Protein AF-A0A7C4REV4-F1 (afdb_monomer_lite)

Sequence (69 aa):
MSGPTLGVPDGVCNMRDIGYMCSKFGTTPSSPNWNPNCDITGPTPKTPDNIVNMRDIGEACRNFGKTDP

Secondary structure (DSSP, 8-state):
---SSTTS--SB--HHHHHHHHTTTT--TTSTT--GGG----SSTT---SS--HHHHHHHHHTTTPBP-

Structure (mmCIF, N/CA/C/O backbone):
data_AF-A0A7C4REV4-F1
#
_entry.id   AF-A0A7C4REV4-F1
#
loop_
_atom_site.group_PDB
_atom_site.id
_atom_site.type_symbol
_atom_site.label_atom_id
_atom_site.label_alt_id
_atom_site.label_comp_id
_atom_site.label_asym_id
_atom_site.label_entity_id
_atom_site.label_seq_id
_atom_site.pdbx_PDB_ins_code
_atom_site.Cartn_x
_atom_site.Cartn_y
_atom_site.Cartn_z
_atom_site.occupancy
_atom_site.B_iso_or_equiv
_atom_site.auth_seq_id
_atom_site.auth_comp_id
_atom_site.auth_asym_id
_atom_site.auth_atom_id
_atom_site.pdbx_PDB_model_num
ATOM 1 N N . MET A 1 1 ? -4.349 -7.111 3.576 1.00 53.75 1 MET A N 1
ATOM 2 C CA . MET A 1 1 ? -4.308 -7.229 5.046 1.00 53.75 1 MET A CA 1
ATOM 3 C C . MET A 1 1 ? -3.747 -8.606 5.413 1.00 53.75 1 MET A C 1
ATOM 5 O O . MET A 1 1 ? -4.020 -9.545 4.675 1.00 53.75 1 MET A O 1
ATOM 9 N N . SER A 1 2 ? -2.874 -8.728 6.413 1.00 49.59 2 SER A N 1
ATOM 10 C CA . SER A 1 2 ? -2.166 -9.949 6.807 1.00 49.59 2 SER A CA 1
ATOM 11 C C . SER A 1 2 ? -2.250 -10.175 8.317 1.00 49.59 2 SER A C 1
ATOM 13 O O . SER A 1 2 ? -1.586 -9.497 9.100 1.00 49.59 2 SER A O 1
ATOM 15 N N . GLY A 1 3 ? -3.013 -11.187 8.691 1.00 53.66 3 GLY A N 1
ATOM 16 C CA . GLY A 1 3 ? -3.188 -11.688 10.035 1.00 53.66 3 GLY A CA 1
ATOM 17 C C . GLY A 1 3 ? -2.116 -12.666 10.497 1.00 53.66 3 GLY A C 1
ATOM 18 O O . GLY A 1 3 ? -0.957 -12.546 10.092 1.00 53.66 3 GLY A O 1
ATOM 19 N N . PRO A 1 4 ? -2.462 -13.668 11.335 1.00 49.56 4 PRO A N 1
ATOM 20 C CA . PRO A 1 4 ? -1.510 -14.703 11.755 1.00 49.56 4 PRO A CA 1
ATOM 21 C C . PRO A 1 4 ? -0.969 -15.524 10.572 1.00 49.56 4 PRO A C 1
ATOM 23 O O . PRO A 1 4 ? 0.076 -16.159 10.689 1.00 49.56 4 PRO A O 1
ATOM 26 N N . THR A 1 5 ? -1.640 -15.472 9.420 1.00 53.69 5 THR A N 1
ATOM 27 C CA . THR A 1 5 ? -1.164 -16.013 8.147 1.00 53.69 5 THR A CA 1
ATOM 28 C C . T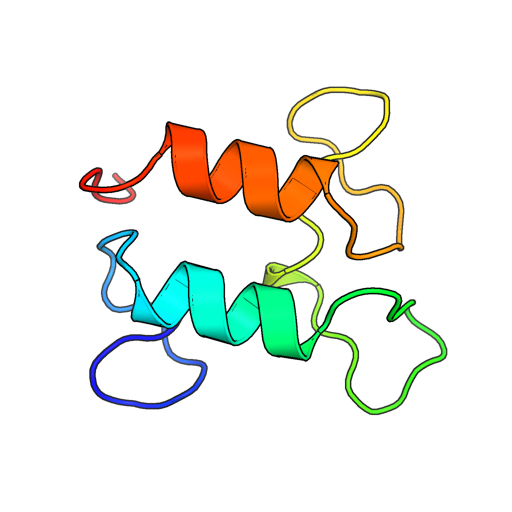HR A 1 5 ? -0.783 -14.871 7.203 1.00 53.69 5 THR A C 1
ATOM 30 O O . THR A 1 5 ? -1.577 -13.967 6.936 1.00 53.69 5 THR A O 1
ATOM 33 N N . LEU A 1 6 ? 0.444 -14.918 6.675 1.00 53.66 6 LEU A N 1
ATOM 34 C CA . LEU A 1 6 ? 0.968 -13.907 5.758 1.00 5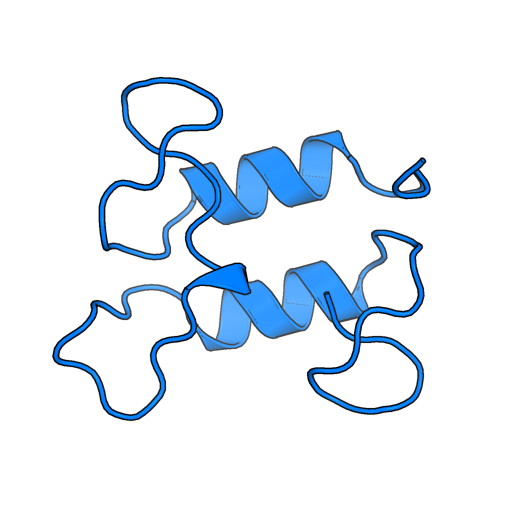3.66 6 LEU A CA 1
ATOM 35 C C . LEU A 1 6 ? 0.080 -13.806 4.507 1.00 53.66 6 LEU A C 1
ATOM 37 O O . LEU A 1 6 ? -0.092 -14.781 3.782 1.00 53.66 6 LEU A O 1
ATOM 41 N N . GLY A 1 7 ? -0.464 -12.615 4.252 1.00 55.66 7 GLY A N 1
ATOM 42 C CA . GLY A 1 7 ? -1.324 -12.339 3.097 1.00 55.66 7 GLY A CA 1
ATOM 43 C C . GLY A 1 7 ? -2.813 -12.664 3.273 1.00 55.66 7 GLY A C 1
ATOM 44 O O . GLY A 1 7 ? -3.564 -12.452 2.324 1.00 55.66 7 GLY A O 1
ATOM 45 N N . VAL A 1 8 ? -3.254 -13.132 4.447 1.00 59.19 8 VAL A N 1
ATOM 46 C CA . VAL A 1 8 ? -4.678 -13.371 4.749 1.00 59.19 8 VAL A CA 1
ATOM 47 C C . VAL A 1 8 ? -5.210 -12.255 5.651 1.00 59.19 8 VAL A C 1
ATOM 49 O O . VAL A 1 8 ? -4.663 -12.095 6.736 1.00 59.19 8 VAL A O 1
ATOM 52 N N . PRO A 1 9 ? -6.256 -11.503 5.273 1.00 61.62 9 PRO A N 1
ATOM 53 C CA . PRO A 1 9 ? -6.861 -10.493 6.144 1.00 61.62 9 PRO A CA 1
ATOM 54 C C . PRO A 1 9 ? -7.340 -11.097 7.475 1.00 61.62 9 PRO A C 1
ATOM 56 O O . PRO A 1 9 ? -8.156 -12.012 7.463 1.00 61.62 9 PRO A O 1
ATOM 59 N N . ASP A 1 10 ? -6.865 -10.595 8.621 1.00 59.09 10 ASP A N 1
ATOM 60 C CA . ASP A 1 10 ? -7.444 -10.887 9.952 1.00 59.09 10 ASP A CA 1
ATOM 61 C C . ASP A 1 10 ? -8.586 -9.936 10.325 1.00 59.09 10 ASP A C 1
ATOM 63 O O . ASP A 1 10 ? -9.126 -10.013 11.427 1.00 59.09 10 ASP A O 1
ATOM 67 N N . GLY A 1 11 ? -8.951 -9.031 9.415 1.00 63.16 11 GLY A N 1
ATOM 68 C CA . GLY A 1 11 ? -9.995 -8.044 9.645 1.00 63.16 11 GLY A CA 1
ATOM 69 C C . GLY A 1 11 ? -9.585 -6.927 10.602 1.00 63.16 11 GLY A C 1
ATOM 70 O O . GLY A 1 11 ? -10.446 -6.124 10.932 1.00 63.16 11 GLY A O 1
ATOM 71 N N . VAL A 1 12 ? -8.314 -6.831 11.025 1.00 70.69 12 VAL A N 1
ATOM 72 C CA . VAL A 1 12 ? -7.802 -5.745 11.877 1.00 70.69 12 VAL A CA 1
ATOM 73 C C . VAL A 1 12 ? -6.579 -5.125 11.223 1.00 70.69 12 VAL A C 1
ATOM 75 O O . VAL A 1 12 ? -5.537 -5.764 11.139 1.00 70.69 12 VAL A O 1
ATOM 78 N N . CYS A 1 13 ? -6.645 -3.844 10.864 1.00 74.81 13 CYS A N 1
ATOM 79 C CA . CYS A 1 13 ? -5.460 -3.156 10.364 1.00 74.81 13 CYS A CA 1
ATOM 80 C C . CYS A 1 13 ? -4.438 -2.962 11.497 1.00 74.81 13 CYS A C 1
ATOM 82 O O . CYS A 1 13 ? -4.632 -2.154 12.405 1.00 74.81 13 CYS A O 1
ATOM 84 N N . ASN A 1 14 ? -3.342 -3.708 11.461 1.00 81.50 14 ASN A N 1
ATOM 85 C CA . ASN A 1 14 ? -2.274 -3.685 12.447 1.00 81.50 14 ASN A CA 1
ATOM 86 C C . ASN A 1 14 ? 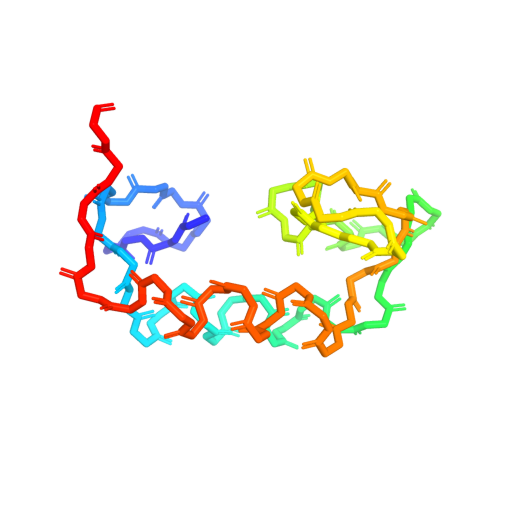-0.889 -3.554 11.785 1.00 81.50 14 ASN A C 1
ATOM 88 O O . ASN A 1 14 ? -0.747 -3.330 10.582 1.00 81.50 14 ASN A O 1
ATOM 92 N N . MET A 1 15 ? 0.182 -3.640 12.585 1.00 83.88 15 MET A N 1
ATOM 93 C CA . MET A 1 15 ? 1.538 -3.413 12.070 1.00 83.88 15 MET A CA 1
ATOM 94 C C . MET A 1 15 ? 1.997 -4.491 11.085 1.00 83.88 15 MET A C 1
ATOM 96 O O . MET A 1 15 ? 2.898 -4.226 10.290 1.00 83.88 15 MET A O 1
ATOM 100 N N . ARG A 1 16 ? 1.388 -5.683 11.101 1.00 84.31 16 ARG A N 1
ATOM 101 C CA . ARG A 1 16 ? 1.659 -6.724 10.104 1.00 84.31 16 ARG A CA 1
ATOM 102 C C . ARG A 1 16 ? 1.121 -6.317 8.740 1.00 84.31 16 ARG A C 1
ATOM 104 O O . ARG A 1 16 ? 1.840 -6.480 7.763 1.00 84.31 16 ARG A O 1
ATOM 111 N N . ASP A 1 17 ? -0.066 -5.717 8.679 1.00 82.88 17 ASP A N 1
ATOM 112 C CA . ASP A 1 17 ? -0.647 -5.189 7.439 1.00 82.88 17 ASP A CA 1
ATOM 113 C C . ASP A 1 17 ? 0.222 -4.105 6.829 1.00 82.88 17 ASP A C 1
ATOM 115 O O . ASP A 1 17 ? 0.566 -4.169 5.649 1.00 82.88 17 ASP A O 1
ATOM 119 N N . ILE A 1 18 ? 0.625 -3.141 7.658 1.00 87.50 18 ILE A N 1
ATOM 120 C CA . ILE A 1 18 ? 1.505 -2.054 7.235 1.00 87.50 18 ILE A CA 1
ATOM 121 C C . ILE A 1 18 ? 2.843 -2.633 6.765 1.00 87.50 18 ILE A C 1
ATOM 123 O O . ILE A 1 18 ? 3.313 -2.287 5.686 1.00 87.50 18 ILE A O 1
ATOM 127 N N . GLY A 1 19 ? 3.433 -3.568 7.518 1.00 89.56 19 GLY A N 1
ATOM 128 C CA . GLY A 1 19 ? 4.668 -4.250 7.123 1.00 89.56 19 GLY A CA 1
ATOM 129 C C . GLY A 1 19 ? 4.536 -5.015 5.802 1.00 89.56 19 GLY A C 1
ATOM 130 O O . GLY A 1 19 ? 5.429 -4.952 4.955 1.00 89.56 19 GLY A O 1
ATOM 131 N N . TYR A 1 20 ? 3.405 -5.687 5.584 1.00 89.19 20 TYR A N 1
ATOM 132 C CA . TYR A 1 20 ? 3.107 -6.376 4.334 1.00 89.19 20 TYR A CA 1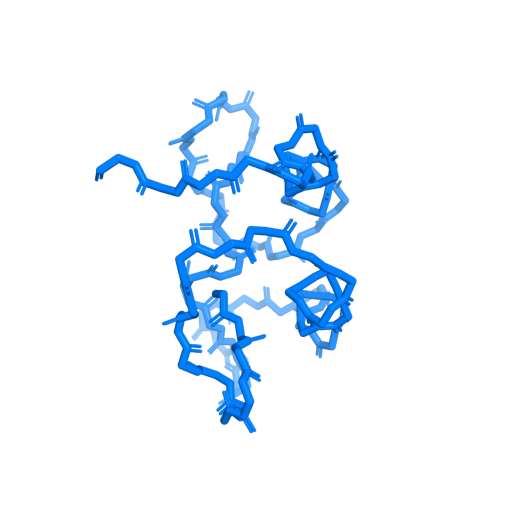
ATOM 133 C C . TYR A 1 20 ? 2.998 -5.392 3.166 1.00 89.19 20 TYR A C 1
ATOM 135 O O . TYR A 1 20 ? 3.621 -5.622 2.133 1.00 89.19 20 TYR A O 1
ATOM 143 N N . MET A 1 21 ? 2.298 -4.266 3.329 1.00 92.25 21 MET A N 1
ATOM 144 C CA . MET A 1 21 ? 2.222 -3.219 2.301 1.00 92.25 21 MET A CA 1
ATOM 145 C C . MET A 1 21 ? 3.593 -2.609 2.006 1.00 92.25 21 MET A C 1
ATOM 147 O O . MET A 1 21 ? 3.958 -2.464 0.841 1.00 92.25 21 MET A O 1
ATOM 151 N N . CYS A 1 22 ? 4.405 -2.352 3.034 1.00 92.31 22 CYS A N 1
ATOM 152 C CA . CYS A 1 22 ? 5.787 -1.903 2.866 1.00 92.31 22 CYS A CA 1
ATOM 153 C C . CYS A 1 22 ? 6.627 -2.903 2.055 1.00 92.31 22 CYS A C 1
ATOM 155 O O . CYS A 1 22 ? 7.440 -2.488 1.235 1.00 92.31 22 CYS A O 1
ATOM 157 N N . SER A 1 23 ? 6.399 -4.215 2.207 1.00 93.88 23 SER A N 1
ATOM 158 C CA . SER A 1 23 ? 7.079 -5.238 1.391 1.00 93.88 23 SER A CA 1
ATOM 159 C C . SER A 1 23 ? 6.715 -5.186 -0.100 1.00 93.88 23 SER A C 1
ATOM 161 O O . SER A 1 23 ? 7.409 -5.778 -0.928 1.00 93.88 23 SER A O 1
ATOM 163 N N . LYS A 1 24 ? 5.620 -4.495 -0.444 1.00 94.25 24 LYS A N 1
ATOM 164 C CA . LYS A 1 24 ? 5.111 -4.303 -1.808 1.00 94.25 24 LYS A CA 1
ATOM 165 C C . LYS A 1 24 ? 5.363 -2.896 -2.347 1.00 94.25 24 LYS A C 1
ATOM 167 O O . LYS A 1 24 ? 4.924 -2.596 -3.453 1.00 94.25 24 LYS A O 1
ATOM 172 N N . PHE A 1 25 ? 6.065 -2.045 -1.605 1.00 95.69 25 PHE A N 1
ATOM 173 C CA . PHE A 1 25 ? 6.325 -0.668 -2.005 1.00 95.69 25 PHE A CA 1
ATOM 174 C C . PHE A 1 25 ? 7.020 -0.581 -3.374 1.00 95.69 25 PHE A C 1
ATOM 176 O O . PHE A 1 25 ? 7.989 -1.291 -3.639 1.00 95.69 25 PHE A O 1
ATOM 183 N N . GLY A 1 26 ? 6.521 0.300 -4.240 1.00 95.69 26 GLY A N 1
ATOM 184 C CA . GLY A 1 26 ? 7.027 0.530 -5.593 1.00 95.69 26 GLY A CA 1
ATOM 185 C C . GLY A 1 26 ? 6.619 -0.526 -6.624 1.00 95.69 26 GLY A C 1
ATOM 186 O O . GLY A 1 26 ? 7.035 -0.425 -7.776 1.00 95.69 26 GLY A O 1
ATOM 187 N N . THR A 1 27 ? 5.825 -1.532 -6.245 1.00 97.69 27 THR A N 1
ATOM 188 C CA . THR A 1 27 ? 5.341 -2.551 -7.188 1.00 97.69 27 THR A CA 1
ATOM 189 C C . THR A 1 27 ? 4.143 -2.050 -7.995 1.00 97.69 27 THR A C 1
ATOM 191 O O . THR A 1 27 ? 3.330 -1.261 -7.512 1.00 97.69 27 THR A O 1
ATOM 194 N N . THR A 1 28 ? 4.025 -2.551 -9.221 1.00 97.31 28 THR A N 1
ATOM 195 C CA . THR A 1 28 ? 2.951 -2.262 -10.191 1.00 97.31 28 THR A CA 1
ATOM 196 C C . THR A 1 28 ? 2.406 -3.574 -10.772 1.00 97.31 28 THR A C 1
ATOM 198 O O . THR A 1 28 ? 3.070 -4.595 -10.603 1.00 97.31 28 THR A O 1
ATOM 201 N N . PRO A 1 29 ? 1.281 -3.607 -11.515 1.00 97.00 29 PRO A N 1
ATOM 202 C CA . PRO A 1 29 ? 0.731 -4.845 -12.089 1.00 97.00 29 PRO A CA 1
ATOM 203 C C . PRO A 1 29 ? 1.693 -5.686 -12.946 1.00 97.00 29 PRO A C 1
ATOM 205 O O . PRO A 1 29 ? 1.463 -6.877 -13.132 1.00 97.00 29 PRO A O 1
ATOM 208 N N . SER A 1 30 ? 2.775 -5.101 -13.469 1.00 97.06 30 SER A N 1
ATOM 209 C CA . SER A 1 30 ? 3.825 -5.836 -14.189 1.00 97.06 30 SER A CA 1
ATOM 210 C C . SER A 1 30 ? 4.860 -6.501 -13.272 1.00 97.06 30 SER A C 1
ATOM 212 O O . SER A 1 30 ? 5.668 -7.308 -13.730 1.00 97.06 30 SER A O 1
ATOM 214 N N . SER A 1 31 ? 4.857 -6.171 -11.981 1.00 96.81 31 SER A N 1
ATOM 215 C CA . SER A 1 31 ? 5.758 -6.734 -10.980 1.00 96.81 31 SER A CA 1
ATOM 216 C C . SER A 1 31 ? 5.216 -8.084 -10.496 1.00 96.81 31 SER A C 1
ATOM 218 O O . SER A 1 31 ? 4.070 -8.159 -10.053 1.00 96.81 31 SER A O 1
ATOM 220 N N . PRO A 1 32 ? 6.024 -9.159 -10.486 1.00 95.12 32 PRO A N 1
ATOM 221 C CA . PRO A 1 32 ? 5.555 -10.505 -10.133 1.00 95.12 32 PRO A CA 1
ATOM 222 C C . PRO A 1 32 ? 5.113 -10.634 -8.669 1.00 95.12 32 PRO A C 1
ATOM 224 O O . PRO A 1 32 ? 4.418 -11.574 -8.299 1.00 95.12 32 PRO A O 1
ATOM 227 N N . ASN A 1 33 ? 5.540 -9.704 -7.819 1.00 92.6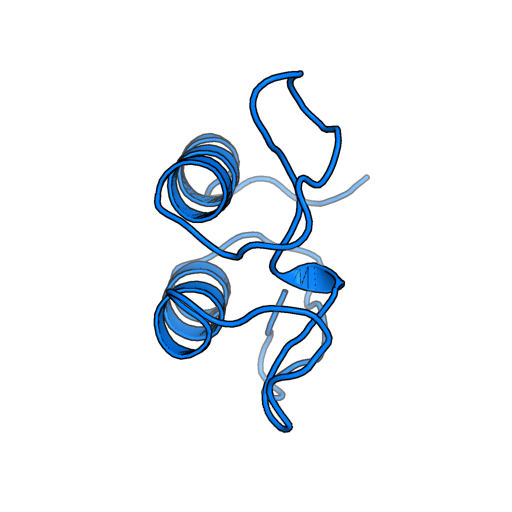2 33 ASN A N 1
ATOM 228 C CA . ASN A 1 33 ? 5.195 -9.645 -6.409 1.00 92.62 33 ASN A CA 1
ATOM 229 C C . ASN A 1 33 ? 4.115 -8.599 -6.099 1.00 92.62 33 ASN A C 1
ATOM 231 O O . ASN A 1 33 ? 3.831 -8.426 -4.912 1.00 92.62 33 ASN A O 1
ATOM 235 N N . TRP A 1 34 ? 3.541 -7.916 -7.096 1.00 94.50 34 TRP A N 1
ATOM 236 C CA . TRP A 1 34 ? 2.469 -6.945 -6.882 1.00 94.50 34 TRP A CA 1
ATOM 237 C C . TRP A 1 34 ? 1.239 -7.605 -6.272 1.00 94.50 34 TRP A C 1
ATOM 239 O O . TRP A 1 34 ? 0.926 -8.765 -6.546 1.00 94.50 34 TRP A O 1
ATOM 249 N N . ASN A 1 35 ? 0.555 -6.860 -5.411 1.00 92.44 35 ASN A N 1
ATOM 250 C CA . ASN A 1 35 ? -0.690 -7.300 -4.811 1.00 92.44 35 ASN A CA 1
ATOM 251 C C . ASN A 1 35 ? -1.715 -6.163 -4.918 1.00 92.44 35 ASN A C 1
ATOM 253 O O . ASN A 1 35 ? -1.483 -5.119 -4.306 1.00 92.44 35 ASN A O 1
ATOM 257 N N . PRO A 1 36 ? -2.849 -6.360 -5.619 1.00 91.75 36 PRO A N 1
ATOM 258 C CA . PRO A 1 36 ? -3.902 -5.347 -5.716 1.00 91.75 36 PRO A CA 1
ATOM 259 C C . PRO A 1 36 ? -4.466 -4.955 -4.347 1.00 91.75 36 PRO A C 1
ATOM 261 O O . PRO A 1 36 ? -4.899 -3.831 -4.158 1.00 91.75 36 PRO A O 1
ATOM 264 N N . ASN A 1 37 ? -4.399 -5.839 -3.348 1.00 89.12 37 ASN A N 1
ATOM 265 C CA . ASN A 1 37 ? -4.849 -5.528 -1.988 1.00 89.12 37 ASN A CA 1
ATOM 266 C C . ASN A 1 37 ? -3.908 -4.572 -1.231 1.00 89.12 37 ASN A C 1
ATOM 268 O O . ASN A 1 37 ? -4.189 -4.226 -0.083 1.00 89.12 37 ASN A O 1
ATOM 272 N N . CYS A 1 38 ? -2.760 -4.213 -1.814 1.00 91.25 38 CYS A N 1
ATOM 273 C CA . CYS A 1 38 ? -1.838 -3.210 -1.280 1.00 91.25 38 CYS A CA 1
ATOM 274 C C . CYS A 1 38 ? -1.918 -1.872 -2.026 1.00 91.25 38 CYS A C 1
ATOM 276 O O . CYS A 1 38 ? -1.324 -0.910 -1.553 1.00 91.25 38 CYS A O 1
ATOM 278 N N . ASP A 1 39 ? -2.617 -1.824 -3.158 1.00 94.06 39 ASP A N 1
ATOM 279 C CA . ASP A 1 39 ? -2.888 -0.630 -3.958 1.00 94.06 39 ASP A CA 1
ATOM 280 C C . ASP A 1 39 ? -4.347 -0.239 -3.699 1.00 94.06 39 ASP A C 1
ATOM 282 O O . ASP A 1 39 ? -5.273 -0.733 -4.337 1.00 94.06 39 ASP A O 1
ATOM 286 N N . ILE A 1 40 ? -4.557 0.525 -2.631 1.00 92.31 40 ILE A N 1
ATOM 287 C CA . ILE A 1 40 ? -5.879 0.782 -2.039 1.00 92.31 40 ILE A CA 1
ATOM 288 C C . ILE A 1 40 ? -6.336 2.225 -2.253 1.00 92.31 40 ILE A C 1
ATOM 290 O O . ILE A 1 40 ? -7.490 2.567 -1.981 1.00 92.31 40 ILE A O 1
ATOM 294 N N . THR A 1 41 ? -5.437 3.101 -2.694 1.00 95.12 41 THR A N 1
ATOM 295 C CA . THR A 1 41 ? -5.730 4.509 -2.933 1.00 95.12 41 THR A CA 1
ATOM 296 C C . THR A 1 41 ? -4.779 5.091 -3.976 1.00 95.12 41 THR A C 1
ATOM 298 O O . THR A 1 41 ? -3.846 4.449 -4.430 1.00 95.12 41 THR A O 1
ATOM 301 N N . GLY A 1 42 ? -5.008 6.340 -4.351 1.00 94.12 42 GLY A N 1
ATOM 302 C CA . GLY A 1 42 ? -4.272 6.997 -5.417 1.00 94.12 42 GLY A CA 1
ATOM 303 C C . GLY A 1 42 ? -4.422 8.509 -5.323 1.00 94.12 42 GLY A C 1
ATOM 304 O O . GLY A 1 42 ? -4.698 9.043 -4.241 1.00 94.12 42 GLY A O 1
ATOM 305 N N . PRO A 1 43 ? -4.266 9.246 -6.437 1.00 94.50 43 PRO A N 1
ATOM 306 C CA . PRO A 1 43 ? -4.577 10.674 -6.488 1.00 94.50 43 PRO A CA 1
ATOM 307 C C . PRO A 1 43 ? -6.032 10.961 -6.102 1.00 94.50 43 PRO A C 1
ATOM 309 O O . PRO A 1 43 ? -6.320 11.975 -5.467 1.00 94.50 43 PRO A O 1
ATOM 312 N N . THR A 1 44 ? -6.939 10.048 -6.453 1.00 93.81 44 THR A N 1
ATOM 313 C CA . THR A 1 44 ? -8.321 10.048 -5.980 1.00 93.81 44 THR A CA 1
ATOM 314 C C . THR A 1 44 ? -8.418 9.137 -4.751 1.00 93.81 44 THR A C 1
ATOM 316 O O . THR A 1 44 ? -8.069 7.959 -4.844 1.00 93.81 44 THR A O 1
ATOM 319 N N . PRO A 1 45 ? -8.878 9.640 -3.589 1.00 88.94 45 PRO A N 1
ATOM 320 C CA . PRO A 1 45 ? -8.992 8.827 -2.383 1.00 88.94 45 PRO A CA 1
ATOM 321 C C . PRO A 1 45 ? -9.812 7.557 -2.615 1.00 88.94 45 PRO A C 1
ATOM 323 O O . PRO A 1 45 ? -10.852 7.605 -3.274 1.00 88.94 45 PRO A O 1
ATOM 326 N N . LYS A 1 46 ? -9.358 6.437 -2.040 1.00 87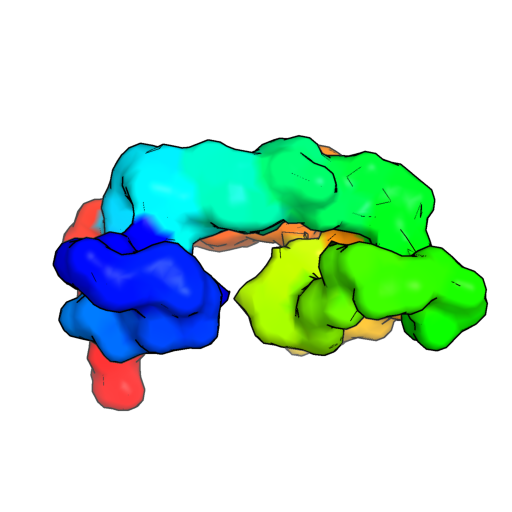.94 46 LYS A N 1
ATOM 327 C CA . LYS A 1 46 ? -10.000 5.112 -2.153 1.00 87.94 46 LYS A CA 1
ATOM 328 C C . LYS A 1 46 ? -10.089 4.573 -3.587 1.00 87.94 46 LYS A C 1
ATOM 330 O O . LYS A 1 46 ? -10.882 3.676 -3.857 1.00 87.94 46 LYS A O 1
ATOM 335 N N . THR A 1 47 ? -9.317 5.145 -4.509 1.00 94.56 47 THR A N 1
ATOM 336 C CA . THR A 1 47 ? -9.222 4.690 -5.897 1.00 94.56 47 THR A CA 1
ATOM 337 C C . THR A 1 47 ? -7.777 4.276 -6.172 1.00 94.56 47 THR A C 1
ATOM 339 O O . THR A 1 47 ? -6.922 5.159 -6.165 1.00 94.56 47 THR A O 1
ATOM 342 N N . PRO A 1 48 ? -7.499 2.980 -6.393 1.00 94.88 48 PRO A N 1
ATOM 343 C CA . PRO A 1 48 ? -6.163 2.468 -6.716 1.00 94.88 48 PRO A CA 1
ATOM 344 C C . PRO A 1 48 ? -5.539 3.157 -7.939 1.00 94.88 48 PRO A C 1
ATOM 346 O O . PRO A 1 48 ? -6.257 3.473 -8.896 1.00 94.88 48 PRO A O 1
ATOM 349 N N . ASP A 1 49 ? -4.221 3.378 -7.932 1.00 96.06 49 ASP A N 1
ATOM 350 C CA . ASP A 1 49 ? -3.480 4.026 -9.032 1.00 96.06 49 ASP A CA 1
ATOM 351 C C . ASP A 1 49 ? -2.477 3.106 -9.752 1.00 96.06 49 ASP A C 1
ATOM 353 O O . ASP A 1 49 ? -1.700 3.571 -10.592 1.00 96.06 49 ASP A O 1
ATOM 357 N N . ASN A 1 50 ? -2.557 1.791 -9.515 1.00 97.00 50 ASN A N 1
ATOM 358 C CA . ASN A 1 50 ? -1.673 0.752 -10.055 1.00 97.00 50 ASN A CA 1
ATOM 359 C C . ASN A 1 50 ? -0.222 0.850 -9.563 1.00 97.00 50 ASN A C 1
ATOM 361 O O . ASN A 1 50 ? 0.675 0.256 -10.173 1.00 97.00 50 ASN A O 1
ATOM 365 N N . ILE A 1 51 ? 0.038 1.568 -8.469 1.00 97.06 51 ILE A N 1
ATOM 366 C CA . ILE A 1 51 ? 1.362 1.623 -7.854 1.00 97.06 51 ILE A CA 1
ATOM 367 C C . ILE A 1 51 ? 1.265 1.692 -6.334 1.00 97.06 51 ILE A C 1
ATOM 369 O O . ILE A 1 51 ? 0.902 2.708 -5.760 1.00 97.06 51 ILE A O 1
ATOM 373 N N . VAL A 1 52 ? 1.749 0.648 -5.662 1.00 96.75 52 VAL A N 1
ATOM 374 C CA . VAL A 1 52 ? 1.815 0.645 -4.195 1.00 96.75 52 VAL A CA 1
ATOM 375 C C . VAL A 1 52 ? 2.838 1.681 -3.734 1.00 96.75 52 VAL A C 1
ATOM 377 O O . VAL A 1 52 ? 4.041 1.526 -3.959 1.00 96.75 52 VAL A O 1
ATOM 380 N N . ASN A 1 53 ? 2.387 2.742 -3.074 1.00 96.44 53 ASN A N 1
ATOM 381 C CA . ASN A 1 53 ? 3.240 3.847 -2.654 1.00 96.44 53 ASN A CA 1
ATOM 382 C C . ASN A 1 53 ? 2.867 4.384 -1.256 1.00 96.44 53 ASN A C 1
ATOM 384 O O . ASN A 1 53 ? 2.159 3.751 -0.472 1.00 96.44 53 ASN A O 1
ATOM 388 N N . MET A 1 54 ? 3.404 5.555 -0.888 1.00 95.56 54 MET A N 1
ATOM 389 C CA . MET A 1 54 ? 3.162 6.143 0.435 1.00 95.56 54 MET A CA 1
ATOM 390 C C . MET A 1 54 ? 1.713 6.583 0.656 1.00 95.56 54 MET A C 1
ATOM 392 O O . MET A 1 54 ? 1.311 6.741 1.808 1.00 95.56 54 MET A O 1
ATOM 396 N N . ARG A 1 55 ? 0.925 6.779 -0.406 1.00 95.75 55 ARG A N 1
ATOM 397 C CA . ARG A 1 55 ? -0.513 7.042 -0.299 1.00 95.75 55 ARG A CA 1
ATOM 398 C C . ARG A 1 55 ? -1.226 5.826 0.274 1.00 95.75 55 ARG A C 1
ATOM 400 O O . ARG A 1 55 ? -1.978 5.986 1.229 1.00 95.75 55 ARG A O 1
ATOM 407 N N . ASP A 1 56 ? -0.921 4.634 -0.232 1.00 94.44 56 ASP A N 1
ATOM 408 C CA . ASP A 1 56 ? -1.499 3.372 0.237 1.00 94.44 56 ASP A CA 1
ATOM 409 C C . ASP A 1 56 ? -1.128 3.085 1.681 1.00 94.44 56 ASP A C 1
ATOM 411 O O . ASP A 1 56 ? -1.995 2.870 2.526 1.00 94.44 56 ASP A O 1
ATOM 415 N N . ILE A 1 57 ? 0.168 3.163 1.991 1.00 93.31 57 ILE A N 1
ATOM 416 C CA . ILE A 1 57 ? 0.657 2.963 3.358 1.00 93.31 57 ILE A CA 1
ATOM 417 C C . ILE A 1 57 ? 0.056 4.017 4.294 1.00 93.31 57 ILE A C 1
ATOM 419 O O . ILE A 1 57 ? -0.356 3.696 5.405 1.00 93.31 57 ILE A O 1
ATOM 423 N N . GLY A 1 58 ? -0.039 5.272 3.850 1.00 93.06 58 GLY A N 1
ATOM 424 C CA . GLY A 1 58 ? -0.668 6.346 4.613 1.00 93.06 58 GLY A CA 1
ATOM 425 C C . GLY A 1 58 ? -2.144 6.075 4.904 1.00 93.06 58 GLY A C 1
ATOM 426 O O . GLY A 1 58 ? -2.596 6.311 6.025 1.00 93.06 58 GLY A O 1
ATOM 427 N N . GLU A 1 59 ? -2.887 5.545 3.934 1.00 92.00 59 GLU A N 1
ATOM 428 C CA . GLU A 1 59 ? -4.293 5.178 4.109 1.00 92.00 59 GLU A CA 1
ATOM 429 C C . GLU A 1 59 ? -4.462 3.973 5.045 1.00 92.00 59 GLU A C 1
ATOM 431 O O . GLU A 1 59 ? -5.351 3.981 5.898 1.00 92.00 59 GLU A O 1
ATOM 436 N N . ALA A 1 60 ? -3.563 2.989 4.986 1.00 89.31 60 ALA A N 1
ATOM 437 C CA . ALA A 1 60 ? -3.527 1.900 5.959 1.00 89.31 60 ALA A CA 1
ATOM 438 C C . ALA A 1 60 ? -3.229 2.416 7.376 1.00 89.31 60 ALA A C 1
ATOM 440 O O . ALA A 1 60 ? -3.978 2.133 8.308 1.00 89.31 60 ALA A O 1
ATOM 441 N N . CYS A 1 61 ? -2.214 3.269 7.544 1.00 89.25 61 CYS A N 1
ATOM 442 C CA . CYS A 1 61 ? -1.886 3.887 8.832 1.00 89.25 61 CYS A CA 1
ATOM 443 C C . CYS A 1 61 ? -3.048 4.715 9.410 1.00 89.25 61 CYS A C 1
ATOM 445 O O . CYS A 1 61 ? -3.279 4.690 10.616 1.00 89.25 61 CYS A O 1
ATOM 447 N N . ARG A 1 62 ? -3.820 5.422 8.573 1.00 89.25 62 ARG A N 1
ATOM 448 C CA . ARG A 1 62 ? -5.028 6.160 9.004 1.00 89.25 62 ARG A CA 1
ATOM 449 C C . ARG A 1 62 ? -6.139 5.255 9.531 1.00 89.25 62 ARG A C 1
ATOM 451 O O . ARG A 1 62 ? -7.006 5.713 10.281 1.00 89.25 62 ARG A O 1
ATOM 458 N N . ASN A 1 63 ? -6.142 3.997 9.111 1.00 85.75 63 ASN A N 1
ATOM 459 C CA . ASN A 1 63 ? -7.106 2.990 9.530 1.00 85.75 63 ASN A CA 1
ATOM 460 C C . ASN A 1 63 ? -6.511 1.985 10.524 1.00 85.75 63 ASN A C 1
ATOM 462 O O . ASN A 1 63 ? -7.183 1.022 10.880 1.00 85.75 63 ASN A O 1
ATOM 466 N N . PHE A 1 64 ? -5.305 2.245 11.036 1.00 85.69 64 PHE A N 1
ATOM 467 C CA . PHE A 1 64 ? -4.672 1.424 12.059 1.00 85.69 64 PHE A CA 1
ATOM 468 C C . PHE A 1 64 ? -5.577 1.254 13.286 1.00 85.69 64 PHE A C 1
ATOM 470 O O . PHE A 1 64 ? -6.145 2.218 13.803 1.00 85.69 64 PHE A O 1
ATOM 477 N N . GLY A 1 65 ? -5.706 0.015 13.753 1.00 79.25 65 GLY A N 1
ATOM 478 C CA . GLY A 1 65 ? -6.558 -0.377 14.871 1.00 79.25 65 GLY A CA 1
ATOM 479 C C . GLY A 1 65 ? -8.050 -0.468 14.540 1.00 79.25 65 GLY A C 1
ATOM 480 O O . GLY A 1 65 ? -8.824 -0.841 15.419 1.00 79.25 65 GLY A O 1
ATOM 481 N N . LYS A 1 66 ? -8.473 -0.148 13.310 1.00 82.62 66 LYS A N 1
ATOM 482 C CA . LYS A 1 66 ? -9.861 -0.335 12.873 1.00 82.62 66 LYS A CA 1
ATOM 483 C C . LYS A 1 66 ? -10.060 -1.730 12.299 1.00 82.62 66 LYS A C 1
ATOM 485 O O . LYS A 1 66 ? -9.153 -2.304 11.690 1.00 82.62 66 LYS A O 1
ATOM 490 N N . THR A 1 67 ? -11.273 -2.236 12.476 1.00 69.69 67 THR A N 1
ATOM 491 C CA . THR A 1 67 ? -11.749 -3.445 11.815 1.00 69.69 67 THR A CA 1
ATOM 492 C C . THR A 1 67 ? -12.475 -3.100 10.526 1.00 69.69 67 THR A C 1
ATOM 494 O O . THR A 1 67 ? -13.198 -2.101 10.479 1.00 69.69 67 THR A O 1
ATOM 497 N N . ASP A 1 68 ? -12.284 -3.922 9.500 1.00 58.94 68 ASP A N 1
ATOM 498 C CA . ASP A 1 68 ? -13.122 -3.879 8.299 1.00 58.94 68 ASP A CA 1
ATOM 499 C C . ASP A 1 68 ? -14.551 -4.312 8.702 1.00 58.94 68 ASP A C 1
ATOM 501 O O . ASP A 1 68 ? -14.668 -5.339 9.382 1.00 58.94 68 ASP A O 1
ATOM 505 N N . PRO A 1 69 ? -15.605 -3.513 8.438 1.00 51.94 69 PRO A N 1
ATOM 506 C CA . PRO A 1 69 ? -16.986 -3.875 8.766 1.00 51.94 69 PRO A CA 1
ATOM 507 C C . PRO A 1 69 ? -17.524 -5.064 7.960 1.00 51.94 69 PRO A C 1
ATOM 509 O O . PRO A 1 69 ? -17.076 -5.276 6.811 1.00 51.94 69 PRO A O 1
#

pLDDT: mean 84.25, std 15.04, range [49.56, 97.69]

Radius of gyration: 11.13 Å; chains: 1; bounding box: 24×27×29 Å

Foldseek 3Di:
DQDPHGPDDPQALAVSVLVSLVVQAFAFPVRPSHDVVQQQQDPHGRDGPRGRHVSSSVVSVVCHGHGDD